Protein AF-A0A6P8HNQ6-F1 (afdb_monomer_lite)

Radius of gyration: 33.83 Å; chains: 1; bounding box: 98×70×69 Å

Foldseek 3Di:
DDDPPPDDPDPVVVVVVVVVVVVVPPDDPVVPDDDDDDDDDDDDPPPCPPPPPDPPVVVVVVVVVVVVVVVVVVVVVVVVLVVLQVPQDPVLLVDPPPDDDDPVRSVVSSVVVVVVVVVVVVVVVPDDPVPPDDDDDPPDDDDDDDDDD

Secondary structure (DSSP, 8-state):
----------THHHHHHHHHHTTTTSS-GGG------------------------HHHHHHHHHHHHHHHHHHHHHHHHHHHHHHHHS-HHHH-S-TT-PPPHHHHHHHHHHHHHHHHHHHHHHHHS-TT---S-S-------------

InterPro domains:
  IPR011598 Myc-type, basic helix-loop-helix (bHLH) domain [PF00010] (63-117)
  IPR011598 Myc-type, basic helix-loop-helix (bHLH) domain [PS50888] (61-117)
  IPR011598 Myc-type, basic helix-loop-helix (bHLH) domain [SM00353] (67-123)
  IPR036638 Helix-loop-helix DNA-binding domain superfamily [G3DSA:4.10.280.10] (56-129)
  IPR036638 Helix-loop-helix DNA-binding domain superfamily [SSF47459] (59-134)
  IPR050359 Basic helix-loop-helix transcription factors [PTHR19290] (35-127)

pLDDT: mean 70.68, std 22.39, range [36.12, 98.5]

Structure (mmCIF, N/CA/C/O backbone):
data_AF-A0A6P8HNQ6-F1
#
_entry.id   AF-A0A6P8HNQ6-F1
#
loop_
_atom_site.group_PDB
_atom_site.id
_atom_site.type_symbol
_atom_site.label_atom_id
_atom_site.label_alt_id
_atom_site.label_comp_id
_atom_site.label_asym_id
_atom_site.label_entity_id
_atom_site.label_seq_id
_atom_site.pdbx_PDB_ins_code
_atom_site.Cartn_x
_atom_site.Cartn_y
_atom_site.Cartn_z
_atom_site.occupancy
_atom_site.B_iso_or_equiv
_atom_site.auth_seq_id
_atom_site.auth_comp_id
_atom_site.auth_asym_id
_atom_site.auth_atom_id
_atom_site.pdbx_PDB_model_num
ATOM 1 N N . MET A 1 1 ? -17.276 -15.655 -36.052 1.00 43.22 1 MET A N 1
ATOM 2 C CA . MET A 1 1 ? -16.064 -14.822 -35.904 1.00 43.22 1 MET A CA 1
ATOM 3 C C . MET A 1 1 ? -15.406 -15.191 -34.585 1.00 43.22 1 MET A C 1
ATOM 5 O O . MET A 1 1 ? -15.870 -14.731 -33.559 1.00 43.22 1 MET A O 1
ATOM 9 N N . ASN A 1 2 ? -14.418 -16.087 -34.600 1.00 39.12 2 ASN A N 1
ATOM 10 C CA . ASN A 1 2 ? -13.612 -16.449 -33.428 1.00 39.12 2 ASN A CA 1
ATOM 11 C C . ASN A 1 2 ? -12.232 -16.880 -33.937 1.00 39.12 2 ASN A C 1
ATOM 13 O O . ASN A 1 2 ? -11.986 -18.057 -34.176 1.00 39.12 2 ASN A O 1
ATOM 17 N N . ASN A 1 3 ? -11.355 -15.902 -34.164 1.00 37.34 3 ASN A N 1
ATOM 18 C CA . ASN A 1 3 ? -9.956 -16.146 -34.503 1.00 37.34 3 ASN A CA 1
ATOM 19 C C . ASN A 1 3 ? -9.161 -16.297 -33.204 1.00 37.34 3 ASN A C 1
ATOM 21 O O . ASN A 1 3 ? -8.595 -15.333 -32.695 1.00 37.34 3 ASN A O 1
ATOM 25 N N . GLN A 1 4 ? -9.133 -17.514 -32.661 1.00 43.91 4 GLN A N 1
ATOM 26 C CA . GLN A 1 4 ? -8.089 -17.896 -31.717 1.00 43.91 4 GLN A CA 1
ATOM 27 C C . GLN A 1 4 ? -6.828 -18.198 -32.526 1.00 43.91 4 GLN A C 1
ATOM 29 O O . GLN A 1 4 ? -6.717 -19.235 -33.176 1.00 43.91 4 GLN A O 1
ATOM 34 N N . VAL A 1 5 ? -5.887 -17.257 -32.517 1.00 48.56 5 VAL A N 1
ATOM 35 C CA . VAL A 1 5 ? -4.528 -17.489 -33.003 1.00 48.56 5 VAL A CA 1
ATOM 36 C C . VAL A 1 5 ? -3.853 -18.416 -31.996 1.00 48.56 5 VAL A C 1
ATOM 38 O O . VAL A 1 5 ? -3.373 -17.985 -30.950 1.00 48.56 5 VAL A O 1
ATOM 41 N N . LEU A 1 6 ? -3.876 -19.713 -32.287 1.00 52.03 6 LEU A N 1
ATOM 42 C CA . LEU A 1 6 ? -3.100 -20.712 -31.569 1.00 52.03 6 LEU A CA 1
ATOM 43 C C . LEU A 1 6 ? -1.630 -20.518 -31.972 1.00 52.03 6 LEU A C 1
ATOM 45 O O . LEU A 1 6 ? -1.228 -20.906 -33.066 1.00 52.03 6 LEU A O 1
ATOM 49 N N . CYS A 1 7 ? -0.833 -19.862 -31.126 1.00 44.50 7 CYS A N 1
ATOM 50 C CA . CYS A 1 7 ? 0.614 -19.786 -31.325 1.00 44.50 7 CYS A CA 1
ATOM 51 C C . CYS A 1 7 ? 1.188 -21.219 -31.321 1.00 44.50 7 CYS A C 1
ATOM 53 O O . CYS A 1 7 ? 1.031 -21.910 -30.309 1.00 44.50 7 CYS A O 1
ATOM 55 N N . PRO A 1 8 ? 1.840 -21.696 -32.399 1.00 51.38 8 PRO A N 1
ATOM 56 C CA . PRO A 1 8 ? 2.429 -23.030 -32.409 1.00 51.38 8 PRO A CA 1
ATOM 57 C C . PRO A 1 8 ? 3.548 -23.105 -31.362 1.00 51.38 8 PRO A C 1
ATOM 59 O O . PRO A 1 8 ? 4.438 -22.254 -31.347 1.00 51.38 8 PRO A O 1
ATOM 62 N N . ARG A 1 9 ? 3.510 -24.117 -30.482 1.00 52.31 9 ARG A N 1
ATOM 63 C CA . ARG A 1 9 ? 4.627 -24.460 -29.587 1.00 52.31 9 ARG A CA 1
ATOM 64 C C . ARG A 1 9 ? 5.835 -24.838 -30.444 1.00 52.31 9 ARG A C 1
ATOM 66 O O . ARG A 1 9 ? 5.895 -25.939 -30.985 1.00 52.31 9 ARG A O 1
ATOM 73 N N . SER A 1 10 ? 6.776 -23.912 -30.593 1.00 47.94 10 SER A N 1
ATOM 74 C CA . SER A 1 10 ? 8.043 -24.175 -31.267 1.00 47.94 10 SER A CA 1
ATOM 75 C C . SER A 1 10 ? 8.882 -25.163 -30.457 1.00 47.94 10 SER A C 1
ATOM 77 O O . SER A 1 10 ? 9.038 -25.033 -29.245 1.00 47.94 10 SER A O 1
ATOM 79 N N . ILE A 1 11 ? 9.479 -26.098 -31.189 1.00 52.78 11 ILE A N 1
ATOM 80 C CA . ILE A 1 11 ? 10.368 -27.220 -30.832 1.00 52.78 11 ILE A CA 1
ATOM 81 C C . ILE A 1 11 ? 11.570 -26.834 -29.920 1.00 52.78 11 ILE A C 1
ATOM 83 O O . ILE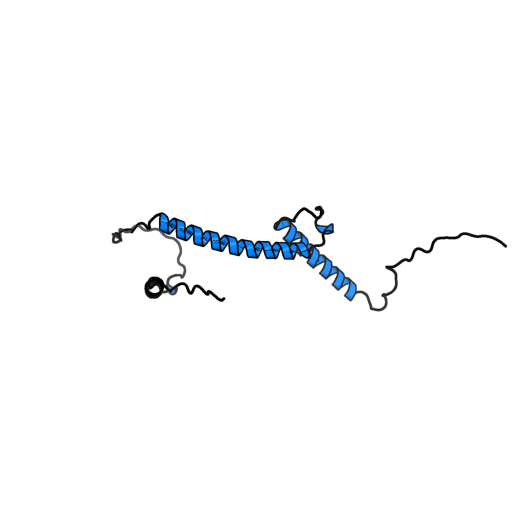 A 1 11 ? 12.357 -27.678 -29.494 1.00 52.78 11 ILE A O 1
ATOM 87 N N . GLU A 1 12 ? 11.716 -25.561 -29.553 1.00 53.72 12 GLU A N 1
ATOM 88 C CA . GLU A 1 12 ? 12.749 -25.056 -28.643 1.00 53.72 12 GLU A CA 1
ATOM 89 C C . GLU A 1 12 ? 12.403 -25.229 -27.151 1.00 53.72 12 GLU A C 1
ATOM 91 O O . GLU A 1 12 ? 13.319 -25.323 -26.331 1.00 53.72 12 GLU A O 1
ATOM 96 N N . GLU A 1 13 ? 11.120 -25.319 -26.773 1.00 53.19 13 GLU A N 1
ATOM 97 C CA . GLU A 1 13 ? 10.727 -25.447 -25.355 1.00 53.19 13 GLU A CA 1
ATOM 98 C C . GLU A 1 13 ? 11.037 -26.840 -24.772 1.00 53.19 13 GLU A C 1
ATOM 100 O O . GLU A 1 13 ? 11.539 -26.938 -23.647 1.00 53.19 13 GLU A O 1
ATOM 105 N N . ASP A 1 14 ? 10.852 -27.910 -25.552 1.00 52.62 14 ASP A N 1
ATOM 106 C CA . ASP A 1 14 ? 11.102 -29.292 -25.102 1.00 52.62 14 ASP A CA 1
ATOM 107 C C . ASP A 1 14 ? 12.597 -29.585 -24.906 1.00 52.62 14 ASP A C 1
ATOM 109 O O . ASP A 1 14 ? 12.996 -30.316 -23.993 1.00 52.62 14 ASP A O 1
ATOM 113 N N . ASN A 1 15 ? 13.444 -28.967 -25.730 1.00 53.22 15 ASN A N 1
ATOM 114 C CA . ASN A 1 15 ? 14.897 -29.074 -25.612 1.00 53.22 15 ASN A CA 1
ATOM 115 C C . ASN A 1 15 ? 15.421 -28.328 -24.375 1.00 53.22 15 ASN A C 1
ATOM 117 O O . ASN A 1 15 ? 16.358 -28.778 -23.713 1.00 53.22 15 ASN A O 1
ATOM 121 N N . PHE A 1 16 ? 14.785 -27.211 -24.015 1.00 51.22 16 PHE A N 1
ATOM 122 C CA . PHE A 1 16 ? 15.164 -26.419 -22.850 1.00 51.22 16 PHE A CA 1
ATOM 123 C C . PHE A 1 16 ? 14.769 -27.099 -21.531 1.00 51.22 16 PHE A C 1
ATOM 125 O O . PHE A 1 16 ? 15.560 -27.112 -20.588 1.00 51.22 16 PHE A O 1
ATOM 132 N N . ALA A 1 17 ? 13.583 -27.714 -21.470 1.00 58.22 17 ALA A N 1
ATOM 133 C CA . ALA A 1 17 ? 13.128 -28.451 -20.290 1.00 58.22 17 ALA A CA 1
ATOM 134 C C . ALA A 1 17 ? 14.011 -29.678 -19.991 1.00 58.22 17 ALA A C 1
ATOM 136 O O . ALA A 1 17 ? 14.390 -29.892 -18.838 1.00 58.22 17 ALA A O 1
ATOM 137 N N . LYS A 1 18 ? 14.417 -30.431 -21.024 1.00 54.56 18 LYS A N 1
ATOM 138 C CA . LYS A 1 18 ? 15.324 -31.585 -20.879 1.00 54.56 18 LYS A CA 1
ATOM 139 C C . LYS A 1 18 ? 16.714 -31.190 -20.370 1.00 54.56 18 LYS A C 1
ATOM 141 O O . LYS A 1 18 ? 17.216 -31.810 -19.438 1.00 54.56 18 LYS A O 1
ATOM 146 N N . MET A 1 19 ? 17.288 -30.100 -20.886 1.00 51.19 19 MET A N 1
ATOM 147 C CA . MET A 1 19 ? 18.608 -29.604 -20.463 1.00 51.19 19 MET A CA 1
ATOM 148 C C . MET A 1 19 ? 18.638 -29.128 -18.997 1.00 51.19 19 MET A C 1
ATOM 150 O O . MET A 1 19 ? 19.673 -29.220 -18.333 1.00 51.19 19 MET A O 1
ATOM 154 N N . TYR A 1 20 ? 17.524 -28.591 -18.488 1.00 55.25 20 TYR A N 1
ATOM 155 C CA . TYR A 1 20 ? 17.412 -28.156 -17.091 1.00 55.25 20 TYR A CA 1
ATOM 156 C C . TYR A 1 20 ? 17.088 -29.307 -16.131 1.00 55.25 20 TYR A C 1
ATOM 158 O O . TYR A 1 20 ? 17.571 -29.291 -14.999 1.00 55.25 20 TYR A O 1
ATOM 166 N N . ALA A 1 21 ? 16.329 -30.313 -16.573 1.00 57.78 21 ALA A N 1
ATOM 167 C CA . ALA A 1 21 ? 16.032 -31.498 -15.770 1.00 57.78 21 ALA A CA 1
ATOM 168 C C . ALA A 1 21 ? 17.289 -32.348 -15.498 1.00 57.78 21 ALA A C 1
ATOM 170 O O . ALA A 1 21 ? 17.491 -32.784 -14.368 1.00 57.78 21 ALA A O 1
ATOM 171 N N . GLU A 1 22 ? 18.184 -32.500 -16.481 1.00 54.03 22 GLU A N 1
ATOM 172 C CA . GLU A 1 22 ? 19.449 -33.243 -16.315 1.00 54.03 22 GLU A CA 1
ATOM 173 C C . GLU A 1 22 ? 20.470 -32.533 -15.404 1.00 54.03 22 GLU A C 1
ATOM 175 O O . GLU A 1 22 ? 21.338 -33.171 -14.808 1.00 54.03 22 GLU A O 1
ATOM 180 N N . GLN A 1 23 ? 20.370 -31.210 -15.237 1.00 53.31 23 GLN A N 1
ATOM 181 C CA . GLN A 1 23 ? 21.261 -30.457 -14.342 1.00 53.31 23 GLN A CA 1
ATOM 182 C C . GLN A 1 23 ? 20.817 -30.492 -12.874 1.00 53.31 23 GLN A C 1
ATOM 184 O O . GLN A 1 23 ? 21.644 -30.274 -11.988 1.00 53.31 23 GLN A O 1
ATOM 189 N N . ALA A 1 24 ? 19.544 -30.786 -12.596 1.00 55.53 24 ALA A N 1
ATOM 190 C CA . ALA A 1 24 ? 18.992 -30.766 -11.242 1.00 55.53 24 ALA A CA 1
ATOM 191 C C . ALA A 1 24 ? 19.380 -31.993 -10.394 1.00 55.53 24 ALA A C 1
ATOM 193 O O . ALA A 1 24 ? 19.277 -31.945 -9.172 1.00 55.53 24 ALA A O 1
ATOM 194 N N . THR A 1 25 ? 19.862 -33.077 -11.011 1.00 56.94 25 THR A N 1
ATOM 195 C CA . THR A 1 25 ? 20.232 -34.324 -10.313 1.00 56.94 25 THR A CA 1
ATOM 196 C C . THR A 1 25 ? 21.710 -34.406 -9.934 1.00 56.94 25 THR A C 1
ATOM 198 O O . THR A 1 25 ? 22.105 -35.315 -9.212 1.00 56.94 25 THR A O 1
ATOM 201 N N . THR A 1 26 ? 22.543 -33.472 -10.404 1.00 59.25 26 THR A N 1
ATOM 202 C CA . THR A 1 26 ? 24.005 -33.539 -10.211 1.00 59.25 26 THR A CA 1
ATOM 203 C C . THR A 1 26 ? 24.474 -32.862 -8.916 1.00 59.25 26 THR A C 1
ATOM 205 O O . THR A 1 26 ? 25.641 -32.970 -8.552 1.00 59.25 26 THR A O 1
ATOM 208 N N . PHE A 1 27 ? 23.591 -32.182 -8.180 1.00 51.97 27 PHE A N 1
ATOM 209 C CA . PHE A 1 27 ? 23.968 -31.513 -6.933 1.00 51.97 27 PHE A CA 1
ATOM 210 C C . PHE A 1 27 ? 23.004 -31.869 -5.797 1.00 51.97 27 PHE A C 1
ATOM 212 O O . PHE A 1 27 ? 21.876 -31.372 -5.779 1.00 51.97 27 PHE A O 1
ATOM 219 N N . PRO A 1 28 ? 23.410 -32.719 -4.836 1.00 62.19 28 PRO A N 1
ATOM 220 C CA . PRO A 1 28 ? 22.569 -33.019 -3.696 1.00 62.19 28 PRO A CA 1
ATOM 221 C C . PRO A 1 28 ? 22.567 -31.816 -2.749 1.00 62.19 28 PRO A C 1
ATOM 223 O O . PRO A 1 28 ? 23.611 -31.328 -2.312 1.00 62.19 28 PRO A O 1
ATOM 226 N N . TRP A 1 29 ? 21.367 -31.350 -2.398 1.00 51.66 29 TRP A N 1
ATOM 227 C CA . TRP A 1 29 ? 21.145 -30.259 -1.440 1.00 51.66 29 TRP A CA 1
ATOM 228 C C . TRP A 1 29 ? 21.747 -30.542 -0.043 1.00 51.66 29 TRP A C 1
ATOM 230 O O . TRP A 1 29 ? 21.847 -29.648 0.791 1.00 51.66 29 TRP A O 1
ATOM 240 N N . SER A 1 30 ? 22.208 -31.773 0.208 1.00 61.22 30 SER A N 1
ATOM 241 C CA . SER A 1 30 ? 22.863 -32.208 1.443 1.00 61.22 30 SER A CA 1
ATOM 242 C C . SER A 1 30 ? 24.292 -31.689 1.644 1.00 61.22 30 SER A C 1
ATOM 244 O O . SER A 1 30 ? 24.813 -31.838 2.744 1.00 61.22 30 SER A O 1
ATOM 246 N N . LEU A 1 31 ? 24.927 -31.059 0.645 1.00 56.03 31 LEU A N 1
ATOM 247 C CA . LEU A 1 31 ? 26.241 -30.415 0.826 1.00 56.03 31 LEU A CA 1
ATOM 248 C C . LEU A 1 31 ? 26.142 -28.995 1.423 1.00 56.03 31 LEU A C 1
ATOM 250 O O . LEU A 1 31 ? 27.152 -28.398 1.784 1.00 56.03 31 LEU A O 1
ATOM 254 N N . PHE A 1 32 ? 24.929 -28.441 1.540 1.00 55.03 32 PHE A N 1
ATOM 255 C CA . PHE A 1 32 ? 24.668 -27.139 2.161 1.00 55.03 32 PHE A CA 1
ATOM 256 C C . PHE A 1 32 ? 24.449 -27.294 3.674 1.00 55.03 32 PHE A C 1
ATOM 258 O O . PHE A 1 32 ? 23.409 -26.925 4.214 1.00 55.03 32 PHE A O 1
ATOM 265 N N . GLN A 1 33 ? 25.411 -27.892 4.376 1.00 45.09 33 GLN A N 1
ATOM 266 C CA . GLN A 1 33 ? 25.435 -27.869 5.838 1.00 45.09 33 GLN A CA 1
ATOM 267 C C . GLN A 1 33 ? 26.805 -27.391 6.328 1.00 45.09 33 GLN A C 1
ATOM 269 O O . GLN A 1 33 ? 27.794 -28.107 6.259 1.00 45.09 33 GLN A O 1
ATOM 274 N N . ASN A 1 34 ? 26.801 -26.130 6.773 1.00 53.44 34 ASN A N 1
ATOM 275 C CA . ASN A 1 34 ? 27.649 -25.482 7.779 1.00 53.44 34 ASN A CA 1
ATOM 276 C C . ASN A 1 34 ? 29.071 -26.026 8.009 1.00 53.44 34 ASN A C 1
ATOM 278 O O . ASN A 1 34 ? 29.227 -26.994 8.744 1.00 53.44 34 ASN A O 1
ATOM 282 N N . THR A 1 35 ? 30.098 -25.271 7.596 1.00 46.62 35 THR A N 1
ATOM 283 C CA . THR A 1 35 ? 31.381 -25.172 8.328 1.00 46.62 35 THR A CA 1
ATOM 284 C C . THR A 1 35 ? 32.042 -23.794 8.130 1.00 46.62 35 THR A C 1
ATOM 286 O O . THR A 1 35 ? 31.835 -23.149 7.098 1.00 46.62 35 THR A O 1
ATOM 289 N N . PRO A 1 36 ? 32.777 -23.285 9.141 1.00 44.25 36 PRO A N 1
ATOM 290 C CA . PRO A 1 36 ? 33.272 -21.914 9.185 1.00 44.25 36 PRO A CA 1
ATOM 291 C C . PRO A 1 36 ? 34.551 -21.708 8.360 1.00 44.25 36 PRO A C 1
ATOM 293 O O . PRO A 1 36 ? 35.341 -22.617 8.137 1.00 44.25 36 PRO A O 1
ATOM 296 N N . SER A 1 37 ? 34.743 -20.450 7.965 1.00 45.69 37 SER A N 1
ATOM 297 C CA . SER A 1 37 ? 35.935 -19.861 7.347 1.00 45.69 37 SER A CA 1
ATOM 298 C C . SER A 1 37 ? 37.265 -20.349 7.935 1.00 45.69 37 SER A C 1
ATOM 300 O O . SER A 1 37 ? 37.580 -19.947 9.052 1.00 45.69 37 SER A O 1
ATOM 302 N N . GLN A 1 38 ? 38.108 -21.006 7.127 1.00 42.91 38 GLN A N 1
ATOM 303 C CA . GLN A 1 38 ? 39.569 -20.830 7.147 1.00 42.91 38 GLN A CA 1
ATOM 304 C C . GLN A 1 38 ? 40.157 -20.960 5.731 1.00 42.91 38 GLN A C 1
ATOM 306 O O . GLN A 1 38 ? 39.688 -21.738 4.904 1.00 42.91 38 GLN A O 1
ATOM 311 N N . LYS A 1 39 ? 41.141 -20.096 5.467 1.00 45.84 39 LYS A N 1
ATOM 312 C CA . LYS A 1 39 ? 41.980 -20.026 4.266 1.00 45.84 39 LYS A CA 1
ATOM 313 C C . LYS A 1 39 ? 42.846 -21.280 4.187 1.00 45.84 39 LYS A C 1
ATOM 315 O O . LYS A 1 39 ? 43.323 -21.673 5.237 1.00 45.84 39 LYS A O 1
ATOM 320 N N . ASP A 1 40 ? 43.099 -21.785 2.981 1.00 41.25 40 ASP A N 1
ATOM 321 C CA . ASP A 1 40 ? 44.423 -22.250 2.556 1.00 41.25 40 ASP A CA 1
ATOM 322 C C . ASP A 1 40 ? 44.490 -22.368 1.024 1.00 41.25 40 ASP A C 1
ATOM 324 O O . ASP A 1 40 ? 43.528 -22.730 0.344 1.00 41.25 40 ASP A O 1
ATOM 328 N N . GLU A 1 41 ? 45.638 -21.945 0.504 1.00 54.75 41 GLU A N 1
ATOM 329 C CA . GLU A 1 41 ? 46.082 -22.016 -0.884 1.00 54.75 41 GLU A CA 1
ATOM 330 C C . GLU A 1 41 ? 46.258 -23.472 -1.327 1.00 54.75 41 GLU A C 1
ATOM 332 O O . GLU A 1 41 ? 47.096 -24.177 -0.772 1.00 54.75 41 GLU A O 1
ATOM 337 N N . GLU A 1 42 ? 45.585 -23.892 -2.403 1.00 40.81 42 GLU A N 1
ATOM 338 C CA . GLU A 1 42 ? 46.168 -24.919 -3.263 1.00 40.81 42 GLU A CA 1
ATOM 339 C C . GLU A 1 42 ? 45.717 -24.828 -4.728 1.00 40.81 42 GLU A C 1
ATOM 341 O O . GLU A 1 42 ? 44.556 -24.638 -5.095 1.00 40.81 42 GLU A O 1
ATOM 346 N N . ASN A 1 43 ? 46.727 -24.956 -5.576 1.00 48.31 43 ASN A N 1
ATOM 347 C CA . ASN A 1 43 ? 46.743 -24.882 -7.022 1.00 48.31 43 ASN A CA 1
ATOM 348 C C . ASN A 1 43 ? 45.880 -25.984 -7.663 1.00 48.31 43 ASN A C 1
ATOM 350 O O . ASN A 1 43 ? 46.325 -27.111 -7.885 1.00 48.31 43 ASN A O 1
ATOM 354 N N . HIS A 1 44 ? 44.647 -25.647 -8.038 1.00 51.06 44 HIS A N 1
ATOM 355 C CA . HIS A 1 44 ? 43.841 -26.464 -8.939 1.00 51.06 44 HIS A CA 1
ATOM 356 C C . HIS A 1 44 ? 43.703 -25.784 -10.297 1.00 51.06 44 HIS A C 1
ATOM 358 O O . HIS A 1 44 ? 42.977 -24.804 -10.476 1.00 51.06 44 HIS A O 1
ATOM 364 N N . LYS A 1 45 ? 44.395 -26.362 -11.286 1.00 51.06 45 LYS A N 1
ATOM 365 C CA . LYS A 1 45 ? 44.184 -26.131 -12.718 1.00 51.06 45 LYS A CA 1
ATOM 366 C C . LYS A 1 45 ? 42.751 -26.533 -13.073 1.00 51.06 45 LYS A C 1
ATOM 368 O O . LYS A 1 45 ? 42.494 -27.633 -13.556 1.00 51.06 45 LYS A O 1
ATOM 373 N N . THR A 1 46 ? 41.801 -25.641 -12.815 1.00 48.16 46 THR A N 1
ATOM 374 C CA . THR A 1 46 ? 40.423 -25.815 -13.256 1.00 48.16 46 THR A CA 1
ATOM 375 C C . THR A 1 46 ? 40.401 -25.700 -14.773 1.00 48.16 46 THR A C 1
ATOM 377 O O . THR A 1 46 ? 40.850 -24.717 -15.368 1.00 48.16 46 THR A O 1
ATOM 380 N N . SER A 1 47 ? 39.928 -26.772 -15.404 1.00 53.19 47 SER A N 1
ATOM 381 C CA . SER A 1 47 ? 39.586 -26.833 -16.817 1.00 53.19 47 SER A CA 1
ATOM 382 C C . SER A 1 47 ? 38.923 -25.522 -17.241 1.00 53.19 47 SER A C 1
ATOM 384 O O . SER A 1 47 ? 37.859 -25.157 -16.730 1.00 53.19 47 SER A O 1
ATOM 386 N N . LYS A 1 48 ? 39.575 -24.789 -18.153 1.00 54.44 48 LYS A N 1
ATOM 387 C CA . LYS A 1 48 ? 39.019 -23.600 -18.798 1.00 54.44 48 LYS A CA 1
ATOM 388 C C . LYS A 1 48 ? 37.831 -24.051 -19.650 1.00 54.44 48 LYS A C 1
ATOM 390 O O . LYS A 1 48 ? 37.955 -24.170 -20.865 1.00 54.44 48 LYS A O 1
ATOM 395 N N . ARG A 1 49 ? 36.668 -24.295 -19.032 1.00 59.28 49 ARG A N 1
ATOM 396 C CA . ARG A 1 49 ? 35.394 -24.253 -19.754 1.00 59.28 49 ARG A CA 1
ATOM 397 C C . ARG A 1 49 ? 35.364 -22.878 -20.401 1.00 59.28 49 ARG A C 1
ATOM 399 O O . ARG A 1 49 ? 35.353 -21.866 -19.697 1.00 59.28 49 ARG A O 1
ATOM 406 N N . SER A 1 50 ? 35.454 -22.849 -21.726 1.00 55.06 50 SER A N 1
ATOM 407 C CA . SER A 1 50 ? 35.269 -21.640 -22.510 1.00 55.06 50 SER A CA 1
ATOM 408 C C . SER A 1 50 ? 33.985 -20.991 -22.008 1.00 55.06 50 SER A C 1
ATOM 410 O O . SER A 1 50 ? 32.897 -21.558 -22.089 1.00 55.06 50 SER A O 1
ATOM 412 N N . ARG A 1 51 ? 34.114 -19.827 -21.366 1.00 63.72 51 ARG A N 1
ATOM 413 C CA . ARG A 1 51 ? 32.956 -19.022 -21.003 1.00 63.72 51 ARG A CA 1
ATOM 414 C C . ARG A 1 51 ? 32.349 -18.578 -22.327 1.00 63.72 51 ARG A C 1
ATOM 416 O O . ARG A 1 51 ? 32.767 -17.554 -22.859 1.00 63.72 51 ARG A O 1
ATOM 423 N N . THR A 1 52 ? 31.415 -19.350 -22.883 1.00 67.75 52 THR A N 1
ATOM 424 C CA . THR A 1 52 ? 30.582 -18.876 -23.987 1.00 67.75 52 THR A CA 1
ATOM 425 C C . THR A 1 52 ? 29.834 -17.673 -23.439 1.00 67.75 52 THR A C 1
ATOM 427 O O . THR A 1 52 ? 28.897 -17.798 -22.649 1.00 67.75 52 THR A O 1
ATOM 430 N N . SER A 1 53 ? 30.347 -16.489 -23.760 1.00 79.12 53 SER A N 1
ATOM 431 C CA . SER A 1 53 ? 29.773 -15.223 -23.339 1.00 79.12 53 SER A CA 1
ATOM 432 C C . SER A 1 53 ? 28.373 -15.151 -23.929 1.00 79.12 53 SER A C 1
ATOM 434 O O . SER A 1 53 ? 28.213 -15.090 -25.147 1.00 79.12 53 SER A O 1
ATOM 436 N N . VAL A 1 54 ? 27.349 -15.231 -23.074 1.00 81.88 54 VAL A N 1
ATOM 437 C CA . VAL A 1 54 ? 25.957 -15.097 -23.510 1.00 81.88 54 VAL A CA 1
ATOM 438 C C . VAL A 1 54 ? 25.834 -13.771 -24.267 1.00 81.88 54 VAL A C 1
ATOM 440 O O . VAL A 1 54 ? 26.176 -12.734 -23.680 1.00 81.88 54 VAL A O 1
ATOM 443 N N . PRO A 1 55 ? 25.332 -13.770 -25.518 1.00 90.12 55 PRO A N 1
ATOM 444 C CA . PRO A 1 55 ? 25.200 -12.552 -26.301 1.00 90.12 55 PRO A CA 1
ATOM 445 C C . PRO A 1 55 ? 24.466 -11.463 -25.515 1.00 90.12 55 PRO A C 1
ATOM 447 O O . PRO A 1 55 ? 23.477 -11.725 -24.820 1.00 90.12 55 PRO A O 1
ATOM 450 N N . GLN A 1 56 ? 24.943 -10.223 -25.619 1.00 90.12 56 GLN A N 1
ATOM 451 C CA . GLN A 1 56 ? 24.399 -9.090 -24.864 1.00 90.12 56 GLN A CA 1
ATOM 452 C C . GLN A 1 56 ? 22.891 -8.900 -25.103 1.00 90.12 56 GLN A C 1
ATOM 454 O O . GLN A 1 56 ? 22.155 -8.552 -24.178 1.00 90.12 56 GLN A O 1
ATOM 459 N N . THR A 1 57 ? 22.415 -9.207 -26.311 1.00 91.00 57 THR A N 1
ATOM 460 C CA . THR A 1 57 ? 20.997 -9.194 -26.698 1.00 91.00 57 THR A CA 1
ATOM 461 C C . THR A 1 57 ? 20.155 -10.161 -25.862 1.00 91.00 57 THR A C 1
ATOM 463 O O . THR A 1 57 ? 19.118 -9.772 -25.324 1.00 91.00 57 THR A O 1
ATOM 466 N N . VAL A 1 58 ? 20.634 -11.392 -25.658 1.00 91.06 58 VAL A N 1
ATOM 467 C CA . VAL A 1 58 ? 19.967 -12.415 -24.837 1.00 91.06 58 VAL A CA 1
ATOM 468 C C . VAL A 1 58 ? 19.948 -11.998 -23.365 1.00 91.06 58 VAL A C 1
ATOM 470 O O . VAL A 1 58 ? 18.921 -12.134 -22.696 1.00 91.06 58 VAL A O 1
ATOM 473 N N . ARG A 1 59 ? 21.049 -11.430 -22.850 1.00 91.88 59 ARG A N 1
ATOM 474 C CA . ARG A 1 59 ? 21.107 -10.897 -21.474 1.00 91.88 59 ARG A CA 1
ATOM 475 C C . ARG A 1 59 ? 20.094 -9.767 -21.273 1.00 91.88 59 ARG A C 1
ATOM 477 O O . ARG A 1 59 ? 19.339 -9.798 -20.300 1.00 91.88 59 ARG A O 1
ATOM 484 N N . ARG A 1 60 ? 20.022 -8.823 -22.219 1.00 93.75 60 ARG A N 1
ATOM 485 C CA . ARG A 1 60 ? 19.055 -7.715 -22.206 1.00 93.75 60 ARG A CA 1
ATOM 486 C C . ARG A 1 60 ? 17.618 -8.226 -22.244 1.00 93.75 60 ARG A C 1
ATOM 488 O O . ARG A 1 60 ? 16.803 -7.798 -21.434 1.00 93.75 60 ARG A O 1
ATOM 495 N N . HIS A 1 61 ? 17.310 -9.181 -23.119 1.00 94.88 61 HIS A N 1
ATOM 496 C CA . HIS A 1 61 ? 15.970 -9.762 -23.210 1.00 94.88 61 HIS A CA 1
ATOM 497 C C . HIS A 1 61 ? 15.547 -10.448 -21.899 1.00 94.88 61 HIS A C 1
ATOM 499 O O . HIS A 1 61 ? 14.437 -10.237 -21.408 1.00 94.88 61 HIS A O 1
ATOM 505 N N . ARG A 1 62 ? 16.456 -11.204 -21.265 1.00 95.56 62 ARG A N 1
ATOM 506 C CA . ARG A 1 62 ? 16.209 -11.803 -19.942 1.00 95.56 62 ARG A CA 1
ATOM 507 C C . ARG A 1 62 ? 15.941 -10.739 -18.877 1.00 95.56 62 ARG A C 1
ATOM 509 O O . ARG A 1 62 ? 15.011 -10.903 -18.091 1.00 95.56 62 ARG A O 1
ATOM 516 N N . GLN A 1 63 ? 16.713 -9.654 -18.858 1.00 96.38 63 GLN A N 1
ATOM 517 C CA . GLN A 1 63 ? 16.506 -8.548 -17.921 1.00 96.38 63 GLN A CA 1
ATOM 518 C C . GLN A 1 63 ? 15.149 -7.868 -18.135 1.00 96.38 63 GLN A C 1
ATOM 520 O O . GLN A 1 63 ? 14.426 -7.655 -17.168 1.00 96.38 63 GLN A O 1
ATOM 525 N N . LEU A 1 64 ? 14.756 -7.608 -19.386 1.00 97.38 64 LEU A N 1
ATOM 526 C CA . LEU A 1 64 ? 13.448 -7.030 -19.711 1.00 97.38 64 LEU A CA 1
ATOM 527 C C . LEU A 1 64 ? 12.296 -7.914 -19.223 1.00 97.38 64 LEU A C 1
ATOM 529 O O . LEU A 1 64 ? 11.384 -7.413 -18.571 1.00 97.38 64 LEU A O 1
ATOM 533 N N . ARG A 1 65 ? 12.367 -9.234 -19.450 1.00 96.44 65 ARG A N 1
ATOM 534 C CA . ARG A 1 65 ? 11.367 -10.183 -18.927 1.00 96.44 65 ARG A CA 1
ATOM 535 C C . ARG A 1 65 ? 11.319 -10.194 -17.396 1.00 96.44 65 ARG A C 1
ATOM 537 O O . ARG A 1 65 ? 10.235 -10.282 -16.828 1.00 96.44 65 ARG A O 1
ATOM 544 N N . ARG A 1 66 ? 12.470 -10.098 -16.715 1.00 96.94 66 ARG A N 1
ATOM 545 C CA . ARG A 1 66 ? 12.523 -9.996 -15.243 1.00 96.94 66 ARG A CA 1
ATOM 546 C C . ARG A 1 66 ? 11.889 -8.692 -14.748 1.00 96.94 66 ARG A C 1
ATOM 548 O O . ARG A 1 66 ? 11.056 -8.746 -13.852 1.00 96.94 66 ARG A O 1
ATOM 555 N N . ASN A 1 67 ? 12.219 -7.559 -15.364 1.00 98.31 67 ASN A N 1
ATOM 556 C CA . ASN A 1 67 ? 11.673 -6.250 -14.999 1.00 98.31 67 ASN A CA 1
ATOM 557 C C . ASN A 1 67 ? 10.162 -6.159 -15.252 1.00 98.31 67 ASN A C 1
ATOM 559 O O . ASN A 1 67 ? 9.448 -5.553 -14.460 1.00 98.31 67 ASN A O 1
ATOM 563 N N . ALA A 1 68 ? 9.668 -6.771 -16.332 1.00 98.19 68 ALA A N 1
ATOM 564 C CA . ALA A 1 68 ? 8.237 -6.834 -16.617 1.00 98.19 68 ALA A CA 1
ATOM 565 C C . ALA A 1 68 ? 7.474 -7.565 -15.502 1.00 98.19 68 ALA A C 1
ATOM 567 O O . ALA A 1 68 ? 6.488 -7.039 -14.994 1.00 98.19 68 ALA A O 1
ATOM 568 N N . ARG A 1 69 ? 7.987 -8.720 -15.056 1.00 98.31 69 ARG A N 1
ATOM 569 C CA . ARG A 1 69 ? 7.399 -9.472 -13.937 1.00 98.31 69 ARG A CA 1
ATOM 570 C C . ARG A 1 69 ? 7.439 -8.702 -12.622 1.00 98.31 69 ARG A C 1
ATOM 572 O O . ARG A 1 69 ? 6.463 -8.712 -11.882 1.00 98.31 69 ARG A O 1
ATOM 579 N N . GLU A 1 70 ? 8.542 -8.017 -12.326 1.00 98.06 70 GLU A N 1
ATOM 580 C CA . GLU A 1 70 ? 8.619 -7.212 -11.103 1.00 98.06 70 GLU A CA 1
ATOM 581 C C . GLU A 1 70 ? 7.637 -6.038 -11.141 1.00 98.06 70 GLU A C 1
ATOM 583 O O . GLU A 1 70 ? 6.987 -5.757 -10.140 1.00 98.06 70 GLU A O 1
ATOM 588 N N . ARG A 1 71 ? 7.451 -5.398 -12.303 1.00 98.50 71 ARG A N 1
ATOM 589 C CA . ARG A 1 71 ? 6.435 -4.351 -12.464 1.00 98.50 71 ARG A CA 1
ATOM 590 C C . ARG A 1 71 ? 5.028 -4.886 -12.202 1.00 98.50 71 ARG A C 1
ATOM 592 O O . ARG A 1 71 ? 4.258 -4.215 -11.527 1.00 98.50 71 ARG A O 1
ATOM 599 N N . GLU A 1 72 ? 4.699 -6.076 -12.695 1.00 98.31 72 GLU A N 1
ATOM 600 C CA . GLU A 1 72 ? 3.411 -6.724 -12.421 1.00 98.31 72 GLU A CA 1
ATOM 601 C C . GLU A 1 72 ? 3.239 -7.033 -10.926 1.00 98.31 72 GLU A C 1
ATOM 603 O O . GLU A 1 72 ? 2.208 -6.715 -10.331 1.00 98.31 72 GLU A O 1
ATOM 608 N N . ARG A 1 73 ? 4.279 -7.582 -10.286 1.00 98.44 73 ARG A N 1
ATOM 609 C CA . ARG A 1 73 ? 4.282 -7.859 -8.845 1.00 98.44 73 ARG A CA 1
ATOM 610 C C . ARG A 1 73 ? 4.049 -6.586 -8.026 1.00 98.44 73 ARG A C 1
ATOM 612 O O . ARG A 1 73 ? 3.224 -6.588 -7.115 1.00 98.44 73 ARG A O 1
ATOM 619 N N . GLN A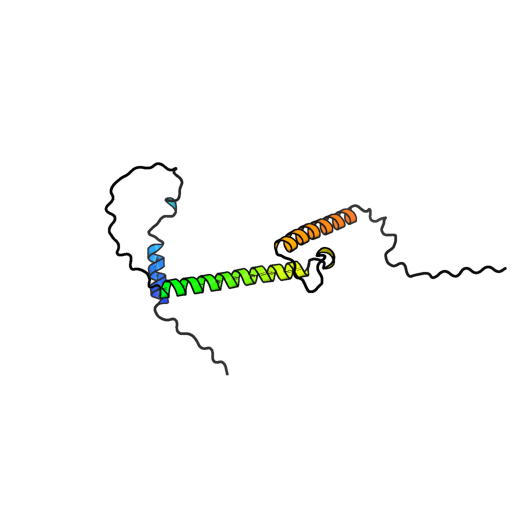 1 74 ? 4.746 -5.505 -8.371 1.00 98.19 74 GLN A N 1
ATOM 620 C CA . GLN A 1 74 ? 4.587 -4.196 -7.734 1.00 98.19 74 GLN A CA 1
ATOM 621 C C . GLN A 1 74 ? 3.222 -3.574 -8.035 1.00 98.19 74 GLN A C 1
ATOM 623 O O . GLN A 1 74 ? 2.637 -2.950 -7.158 1.00 98.19 74 GLN A O 1
ATOM 628 N N . GLY A 1 75 ? 2.676 -3.783 -9.236 1.00 98.31 75 GLY A N 1
ATOM 629 C CA . GLY A 1 75 ? 1.318 -3.372 -9.591 1.00 98.31 75 GLY A CA 1
ATOM 630 C C . GLY A 1 75 ? 0.287 -3.977 -8.642 1.00 98.31 75 GLY A C 1
ATOM 631 O O . GLY A 1 75 ? -0.480 -3.242 -8.030 1.00 98.31 75 GLY A O 1
ATOM 632 N N . ARG A 1 76 ? 0.350 -5.297 -8.422 1.00 98.06 76 ARG A N 1
ATOM 633 C CA . ARG A 1 76 ? -0.523 -6.001 -7.466 1.00 98.06 76 ARG A CA 1
ATOM 634 C C . ARG A 1 76 ? -0.383 -5.464 -6.039 1.00 98.06 76 ARG A C 1
ATOM 636 O O . ARG A 1 76 ? -1.390 -5.275 -5.362 1.00 98.06 76 ARG A O 1
ATOM 643 N N . LEU A 1 77 ? 0.847 -5.198 -5.592 1.00 98.00 77 LEU A N 1
ATOM 644 C CA . LEU A 1 77 ? 1.105 -4.609 -4.274 1.00 98.00 77 LEU A CA 1
ATOM 645 C C . LEU A 1 77 ? 0.480 -3.213 -4.152 1.00 98.00 77 LEU A C 1
ATOM 647 O O . LEU A 1 77 ? -0.186 -2.912 -3.166 1.00 98.00 77 LEU A O 1
ATOM 651 N N . ASN A 1 78 ? 0.671 -2.368 -5.162 1.00 97.25 78 ASN A N 1
ATOM 652 C CA . ASN A 1 78 ? 0.151 -1.006 -5.167 1.00 97.25 78 ASN A CA 1
ATOM 653 C C . ASN A 1 78 ? -1.381 -0.979 -5.196 1.00 97.25 78 ASN A C 1
ATOM 655 O O . ASN A 1 78 ? -1.970 -0.172 -4.481 1.00 97.25 78 ASN A O 1
ATOM 659 N N . SER A 1 79 ? -2.020 -1.892 -5.933 1.00 97.81 79 SER A N 1
ATOM 660 C CA . SER A 1 79 ? -3.477 -2.057 -5.901 1.00 97.81 79 SER A CA 1
ATOM 661 C C . SER A 1 79 ? -3.982 -2.441 -4.508 1.00 97.81 79 SER A C 1
ATOM 663 O O . SER A 1 79 ? -4.977 -1.888 -4.054 1.00 97.81 79 SER A O 1
ATOM 665 N N . ALA A 1 80 ? -3.283 -3.326 -3.791 1.00 98.12 80 ALA A N 1
ATOM 666 C CA . ALA A 1 80 ? -3.641 -3.661 -2.411 1.00 98.12 80 ALA A CA 1
ATOM 667 C C . ALA A 1 80 ? -3.504 -2.453 -1.464 1.00 98.12 80 ALA A C 1
ATOM 669 O O . ALA A 1 80 ? -4.355 -2.243 -0.604 1.00 98.12 80 ALA A O 1
ATOM 670 N N . PHE A 1 81 ? -2.477 -1.617 -1.655 1.00 97.75 81 PHE A N 1
ATOM 671 C CA . PHE A 1 81 ? -2.348 -0.358 -0.918 1.00 97.75 81 PHE A CA 1
ATOM 672 C C . PHE A 1 81 ? -3.485 0.623 -1.220 1.00 97.75 81 PHE A C 1
ATOM 674 O O . PHE A 1 81 ? -3.926 1.313 -0.310 1.00 97.75 81 PHE A O 1
ATOM 681 N N . ASP A 1 82 ? -3.961 0.707 -2.464 1.00 95.69 82 ASP A N 1
ATOM 682 C CA . ASP A 1 82 ? 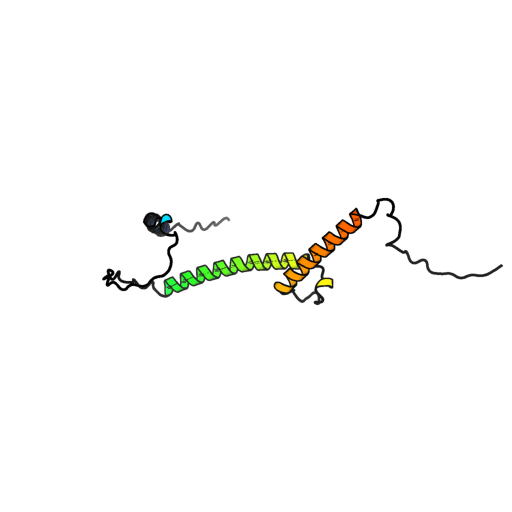-5.105 1.561 -2.806 1.00 95.69 82 ASP A CA 1
ATOM 683 C C . ASP A 1 82 ? -6.399 1.079 -2.130 1.00 95.69 82 ASP A C 1
ATOM 685 O O . ASP A 1 82 ? -7.143 1.902 -1.604 1.00 95.69 82 ASP A O 1
ATOM 689 N N . VAL A 1 83 ? -6.624 -0.238 -2.048 1.00 97.00 83 VAL A N 1
ATOM 690 C CA . VAL A 1 83 ? -7.742 -0.807 -1.271 1.00 97.00 83 VAL A CA 1
ATOM 691 C C . VAL A 1 83 ? -7.613 -0.455 0.211 1.00 97.00 83 VAL A C 1
ATOM 693 O O . VAL A 1 83 ? -8.580 -0.005 0.818 1.00 97.00 83 VAL A O 1
ATOM 696 N N . LEU A 1 84 ? -6.414 -0.600 0.785 1.00 97.31 84 LEU A N 1
ATOM 697 C CA . LEU A 1 84 ? -6.171 -0.247 2.184 1.00 97.31 84 LEU A CA 1
ATOM 698 C C . LEU A 1 84 ? -6.405 1.247 2.451 1.00 97.31 84 LEU A C 1
ATOM 700 O O . LEU A 1 84 ? -6.971 1.602 3.476 1.00 97.31 84 LEU A O 1
ATOM 704 N N . ARG A 1 85 ? -6.015 2.132 1.527 1.00 95.88 85 ARG A N 1
ATOM 705 C CA . ARG A 1 85 ? -6.312 3.570 1.636 1.00 95.88 85 ARG A CA 1
ATOM 706 C C . ARG A 1 85 ? -7.812 3.843 1.639 1.00 95.88 85 ARG A C 1
ATOM 708 O O . ARG A 1 85 ? -8.241 4.704 2.387 1.00 95.88 85 ARG A O 1
ATOM 715 N N . GLY A 1 86 ? -8.586 3.106 0.842 1.00 93.56 86 GLY A N 1
ATOM 716 C CA . GLY A 1 86 ? -10.035 3.286 0.746 1.00 93.56 86 GLY A CA 1
ATOM 717 C C . GLY A 1 86 ? -10.813 2.928 2.016 1.00 93.56 86 GLY A C 1
ATOM 718 O O . GLY A 1 86 ? -11.940 3.382 2.167 1.00 93.56 86 GLY A O 1
ATOM 719 N N . VAL A 1 87 ? -10.232 2.137 2.925 1.00 95.25 87 VAL A N 1
ATOM 720 C CA . VAL A 1 87 ? -10.855 1.805 4.221 1.00 95.25 87 VAL A CA 1
ATOM 721 C C . VAL A 1 87 ? -10.358 2.680 5.372 1.00 95.25 87 VAL A C 1
ATOM 723 O O . VAL A 1 87 ? -10.897 2.588 6.471 1.00 95.25 87 VAL A O 1
ATOM 726 N N . ILE A 1 88 ? -9.332 3.509 5.153 1.00 94.31 88 ILE A N 1
ATOM 727 C CA . ILE A 1 88 ? -8.849 4.459 6.158 1.00 94.31 88 ILE A CA 1
ATOM 728 C C . ILE A 1 88 ? -9.722 5.715 6.071 1.00 94.31 88 ILE A C 1
ATOM 730 O O . ILE A 1 88 ? -9.777 6.325 5.006 1.00 94.31 88 ILE A O 1
ATOM 734 N N . PRO A 1 89 ? -10.368 6.145 7.168 1.00 91.44 89 PRO A N 1
ATOM 735 C CA . PRO A 1 89 ? -11.178 7.356 7.158 1.00 91.44 89 PRO A CA 1
ATOM 736 C C . PRO A 1 89 ? -10.393 8.611 6.742 1.00 91.44 89 PRO A C 1
ATOM 738 O O . PRO A 1 89 ? -9.333 8.907 7.298 1.00 91.44 89 PRO A O 1
ATOM 741 N N . ASP A 1 90 ? -10.950 9.396 5.815 1.00 86.62 90 ASP A N 1
ATOM 742 C CA . ASP A 1 90 ? -10.281 10.567 5.221 1.00 86.62 90 ASP A CA 1
ATOM 743 C C . ASP A 1 90 ? -9.851 11.616 6.261 1.00 86.62 90 ASP A C 1
ATOM 745 O O . ASP A 1 90 ? -8.784 12.226 6.142 1.00 86.62 90 ASP A O 1
ATOM 749 N N . TYR A 1 91 ? -10.633 11.789 7.334 1.00 84.62 91 TYR A N 1
ATOM 750 C CA . TYR A 1 91 ? -10.315 12.733 8.409 1.00 84.62 91 TYR A CA 1
ATOM 751 C C . TYR A 1 91 ? -9.052 12.345 9.196 1.00 84.62 91 TYR A C 1
ATOM 753 O O . TYR A 1 91 ? -8.373 13.227 9.719 1.00 84.62 91 TYR A O 1
ATOM 761 N N . LEU A 1 92 ? -8.691 11.054 9.246 1.00 82.75 92 LEU A N 1
ATOM 762 C CA . LEU A 1 92 ? -7.458 10.590 9.896 1.00 82.75 92 LEU A CA 1
ATOM 763 C C . LEU A 1 92 ? -6.216 10.911 9.063 1.00 82.75 92 LEU A C 1
ATOM 765 O O . LEU A 1 92 ? -5.119 11.039 9.604 1.00 82.75 92 LEU A O 1
ATOM 769 N N . SER A 1 93 ? -6.368 11.044 7.743 1.00 82.19 93 SER A N 1
ATOM 770 C CA . SER A 1 93 ? -5.241 11.335 6.866 1.00 82.19 93 SER A CA 1
ATOM 771 C C . SER A 1 93 ? -4.731 12.767 7.027 1.00 82.19 93 SER A C 1
ATOM 773 O O . SER A 1 93 ? 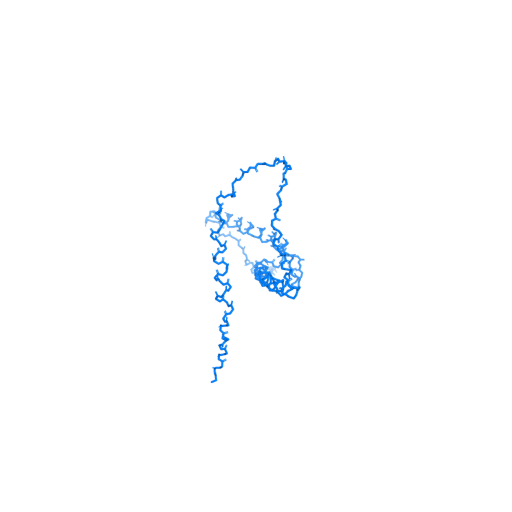-3.567 13.015 6.708 1.00 82.19 93 SER A O 1
ATOM 775 N N . GLY A 1 94 ? -5.588 13.723 7.405 1.00 80.75 94 GLY A N 1
ATOM 776 C CA . GLY A 1 94 ? -5.257 15.156 7.403 1.00 80.75 94 GLY A CA 1
ATOM 777 C C . GLY A 1 94 ? -4.839 15.704 6.027 1.00 80.75 94 GLY A C 1
ATOM 778 O O . GLY A 1 94 ? -4.326 16.818 5.927 1.00 80.75 94 GLY A O 1
ATOM 779 N N . LYS A 1 95 ? -5.023 14.921 4.955 1.00 77.19 95 LYS A N 1
ATOM 780 C CA . LYS A 1 95 ? -4.737 15.295 3.569 1.00 77.19 95 LYS A CA 1
ATOM 781 C C . LYS A 1 95 ? -6.063 15.550 2.867 1.00 77.19 95 LYS A C 1
ATOM 783 O O . LYS A 1 95 ? -7.050 14.884 3.147 1.00 77.19 95 LYS A O 1
ATOM 788 N N . GLY A 1 96 ? -6.085 16.526 1.962 1.00 74.69 96 GLY A N 1
ATOM 789 C CA . GLY A 1 96 ? -7.264 16.758 1.127 1.00 74.69 96 GLY A CA 1
ATOM 790 C C . GLY A 1 96 ? -7.611 15.524 0.276 1.00 74.69 96 GLY A C 1
ATOM 791 O O . GLY A 1 96 ? -6.715 14.722 -0.002 1.00 74.69 96 GLY A O 1
ATOM 792 N N . PRO A 1 97 ? -8.864 15.408 -0.198 1.00 70.50 97 PRO A N 1
ATOM 793 C CA . PRO A 1 97 ? -9.397 14.212 -0.873 1.00 70.50 97 PRO A CA 1
ATOM 794 C C . PRO A 1 97 ? -8.615 13.795 -2.133 1.00 70.50 97 PRO A C 1
ATOM 796 O O . PRO A 1 97 ? -8.622 12.640 -2.539 1.00 70.50 97 PRO A O 1
ATOM 799 N N . GLU A 1 98 ? -7.883 14.729 -2.737 1.00 76.75 98 GLU A N 1
ATOM 800 C CA . GLU A 1 98 ? -7.066 14.520 -3.939 1.00 76.75 98 GLU A CA 1
ATOM 801 C C . GLU A 1 98 ? -5.680 13.900 -3.652 1.00 76.75 98 GLU A C 1
ATOM 803 O O . GLU A 1 98 ? -4.975 13.464 -4.566 1.00 76.75 98 GLU A O 1
ATOM 808 N N . ARG A 1 99 ? -5.219 13.885 -2.392 1.00 85.00 99 ARG A N 1
ATOM 809 C CA . ARG A 1 99 ? -3.837 13.510 -2.050 1.00 85.00 99 ARG A CA 1
ATOM 810 C C . ARG A 1 99 ? -3.760 12.126 -1.418 1.00 85.00 99 ARG A C 1
ATOM 812 O O . ARG A 1 99 ? -4.070 11.942 -0.248 1.00 85.00 99 ARG A O 1
ATOM 819 N N . LYS A 1 100 ? -3.205 11.170 -2.169 1.00 87.94 100 LYS A N 1
ATOM 820 C CA . LYS A 1 100 ? -2.954 9.807 -1.681 1.00 87.94 100 LYS A CA 1
ATOM 821 C C . LYS A 1 100 ? -1.928 9.773 -0.540 1.00 87.94 100 LYS A C 1
ATOM 823 O O . LYS A 1 100 ? -0.883 10.426 -0.589 1.00 87.94 100 LYS A O 1
ATOM 828 N N . LEU A 1 101 ? -2.194 8.924 0.449 1.00 92.44 101 LEU A N 1
ATOM 829 C CA . LEU A 1 101 ? -1.257 8.571 1.514 1.00 92.44 101 LEU A CA 1
ATOM 830 C C . LEU A 1 101 ? -0.027 7.824 0.971 1.00 92.44 101 LEU A C 1
ATOM 832 O O . LEU A 1 101 ? -0.135 6.936 0.115 1.00 92.44 101 LEU A O 1
ATOM 836 N N . THR A 1 102 ? 1.154 8.121 1.514 1.00 95.56 102 THR A N 1
ATOM 837 C CA . THR A 1 102 ? 2.364 7.319 1.269 1.00 95.56 102 THR A CA 1
ATOM 838 C C . THR A 1 102 ? 2.214 5.926 1.888 1.00 95.56 102 THR A C 1
ATOM 840 O O . THR A 1 102 ? 1.360 5.707 2.749 1.00 95.56 102 THR A O 1
ATOM 843 N N . GLN A 1 103 ? 3.035 4.958 1.465 1.00 96.06 103 GLN A N 1
ATOM 844 C CA . GLN A 1 103 ? 2.969 3.587 1.992 1.00 96.06 103 GLN A CA 1
ATOM 845 C C . GLN A 1 103 ? 3.151 3.545 3.519 1.00 96.06 103 GLN A C 1
ATOM 847 O O . GLN A 1 103 ? 2.371 2.894 4.203 1.00 96.06 103 GLN A O 1
ATOM 852 N N . ILE A 1 104 ? 4.123 4.288 4.060 1.00 97.06 104 ILE A N 1
ATOM 853 C CA . ILE A 1 104 ? 4.395 4.323 5.506 1.00 97.06 104 ILE A CA 1
ATOM 854 C C . ILE A 1 104 ? 3.222 4.936 6.273 1.00 97.06 104 ILE A C 1
ATOM 856 O O . ILE A 1 104 ? 2.806 4.382 7.286 1.00 97.06 104 ILE A O 1
ATOM 860 N N . GLU A 1 105 ? 2.673 6.056 5.799 1.00 95.31 105 GLU A N 1
ATOM 861 C CA . GLU A 1 105 ? 1.518 6.681 6.455 1.00 95.31 105 GLU A CA 1
ATOM 862 C C . GLU A 1 105 ? 0.295 5.764 6.413 1.00 95.31 105 GLU A C 1
ATOM 864 O O . GLU A 1 105 ? -0.376 5.614 7.426 1.00 95.31 105 GLU A O 1
ATOM 869 N N . THR A 1 106 ? 0.049 5.102 5.275 1.00 97.12 106 THR A N 1
ATOM 870 C CA . THR A 1 106 ? -1.060 4.146 5.119 1.00 97.12 106 THR A CA 1
ATOM 871 C C . THR A 1 106 ? -0.957 3.032 6.162 1.00 97.12 106 THR A C 1
ATOM 873 O O . THR A 1 106 ? -1.937 2.735 6.834 1.00 97.12 106 THR A O 1
ATOM 876 N N . LEU A 1 107 ? 0.234 2.450 6.348 1.00 98.25 107 LEU A N 1
ATOM 877 C CA . LEU A 1 107 ? 0.440 1.392 7.341 1.00 98.25 107 LEU A CA 1
ATOM 878 C C . LEU A 1 107 ? 0.250 1.900 8.775 1.00 98.25 107 LEU A C 1
ATOM 880 O O . LEU A 1 107 ? -0.406 1.236 9.567 1.00 98.25 107 LEU A O 1
ATOM 884 N N . ARG A 1 108 ? 0.785 3.082 9.105 1.00 96.62 108 ARG A N 1
ATOM 885 C CA . ARG A 1 108 ? 0.634 3.677 10.444 1.00 96.62 108 ARG A CA 1
ATOM 886 C C . ARG A 1 108 ? -0.830 3.954 10.780 1.00 96.62 108 ARG A C 1
ATOM 888 O O . ARG A 1 108 ? -1.292 3.568 11.848 1.00 96.62 108 ARG A O 1
ATOM 895 N N . LEU A 1 109 ? -1.552 4.591 9.859 1.00 96.38 109 LEU A N 1
ATOM 896 C CA . LEU A 1 109 ? -2.964 4.917 10.043 1.00 96.38 109 LEU A CA 1
ATOM 897 C C . LEU A 1 109 ? -3.832 3.661 10.115 1.00 96.38 109 LEU A C 1
ATOM 899 O O . LEU A 1 109 ? -4.709 3.601 10.968 1.00 96.38 109 LEU A O 1
ATOM 903 N N . ALA A 1 110 ? -3.561 2.644 9.292 1.00 97.81 110 ALA A N 1
ATOM 904 C CA . ALA A 1 110 ? -4.273 1.370 9.363 1.00 97.81 110 ALA A CA 1
ATOM 905 C C . ALA A 1 110 ? -4.111 0.697 10.734 1.00 97.81 110 ALA A C 1
ATOM 907 O O . ALA A 1 110 ? -5.102 0.272 11.320 1.00 97.81 110 ALA A O 1
ATOM 908 N N . THR A 1 111 ? -2.888 0.644 11.275 1.00 97.56 111 THR A N 1
ATOM 909 C CA . THR A 1 111 ? -2.644 0.082 12.612 1.00 97.56 111 THR A CA 1
ATOM 910 C C . THR A 1 111 ? -3.405 0.849 13.688 1.00 97.56 111 THR A C 1
ATOM 912 O O . THR A 1 111 ? -4.109 0.233 14.482 1.00 97.56 111 THR A O 1
ATOM 915 N N . HIS A 1 112 ? -3.311 2.183 13.697 1.00 96.06 112 HIS A N 1
ATOM 916 C CA . HIS A 1 112 ? -4.039 3.003 14.669 1.00 96.06 112 HIS A CA 1
ATOM 917 C C . HIS A 1 112 ? -5.554 2.826 14.549 1.00 96.06 112 HIS A C 1
ATOM 919 O O . HIS A 1 112 ? -6.243 2.774 15.560 1.00 96.06 112 HIS A O 1
ATOM 925 N N . TYR A 1 113 ? -6.073 2.707 13.325 1.00 96.94 113 TYR A N 1
ATOM 926 C CA . TYR A 1 113 ? -7.501 2.537 13.101 1.00 96.94 113 TYR A CA 1
ATOM 927 C C . TYR A 1 113 ? -8.009 1.186 13.611 1.00 96.94 113 TYR A C 1
ATOM 929 O O . TYR A 1 113 ? -9.028 1.144 14.292 1.00 96.94 113 TYR A O 1
ATOM 937 N N . ILE A 1 114 ? -7.270 0.100 13.359 1.00 96.94 114 ILE A N 1
ATOM 938 C CA . ILE A 1 114 ? -7.590 -1.219 13.923 1.00 96.94 114 ILE A CA 1
ATOM 939 C C . ILE A 1 114 ? -7.595 -1.155 15.454 1.00 96.94 114 ILE A C 1
ATOM 941 O O . ILE A 1 114 ? -8.539 -1.638 16.066 1.00 96.94 114 ILE A O 1
ATOM 945 N N . MET A 1 115 ? -6.579 -0.539 16.069 1.00 96.50 115 MET A N 1
ATOM 946 C CA . MET A 1 115 ? -6.503 -0.409 17.530 1.00 96.50 115 MET A CA 1
ATOM 947 C C . MET A 1 115 ? -7.692 0.368 18.105 1.00 96.50 115 MET A C 1
ATOM 949 O O . MET A 1 115 ? -8.346 -0.130 19.012 1.00 96.50 115 MET A O 1
ATOM 953 N N . ALA A 1 116 ? -8.019 1.529 17.531 1.00 94.81 116 ALA A N 1
ATOM 954 C CA . ALA A 1 116 ? -9.138 2.348 17.992 1.00 94.81 116 ALA A CA 1
ATOM 955 C C . ALA A 1 116 ? -10.482 1.607 17.893 1.00 94.81 116 ALA A C 1
ATOM 957 O O . ALA A 1 116 ? -11.289 1.665 18.814 1.00 94.81 116 ALA A O 1
ATOM 958 N N . LEU A 1 117 ? -10.720 0.877 16.795 1.00 95.25 117 LEU A N 1
ATOM 959 C CA . LEU A 1 117 ? -11.932 0.066 16.655 1.00 95.25 117 LEU A CA 1
ATOM 960 C C . LEU A 1 117 ? -11.983 -1.079 17.673 1.00 95.25 117 LEU A C 1
ATOM 962 O O . LEU A 1 117 ? -13.053 -1.360 18.205 1.00 95.25 117 LEU A O 1
ATOM 966 N N . SER A 1 118 ? -10.851 -1.728 17.955 1.00 95.81 118 SER A N 1
ATOM 967 C CA . SER A 1 118 ? -10.780 -2.776 18.978 1.00 95.81 118 SER A CA 1
ATOM 968 C C . SER A 1 118 ? -11.098 -2.230 20.371 1.00 95.81 118 SER A C 1
ATOM 970 O O . SER A 1 118 ? -11.916 -2.818 21.069 1.00 95.81 118 SER A O 1
ATOM 972 N N . GLU A 1 119 ? -10.519 -1.086 20.746 1.00 93.69 119 GLU A N 1
ATOM 973 C CA . GLU A 1 119 ? -10.780 -0.421 22.032 1.00 93.69 119 GLU A CA 1
ATOM 974 C C . GLU A 1 119 ? -12.266 -0.056 22.181 1.00 93.69 119 GLU A C 1
ATOM 976 O O . GLU A 1 119 ? -12.889 -0.389 23.187 1.00 93.69 119 GLU A O 1
ATOM 981 N N . MET A 1 120 ? -12.877 0.526 21.141 1.00 93.88 120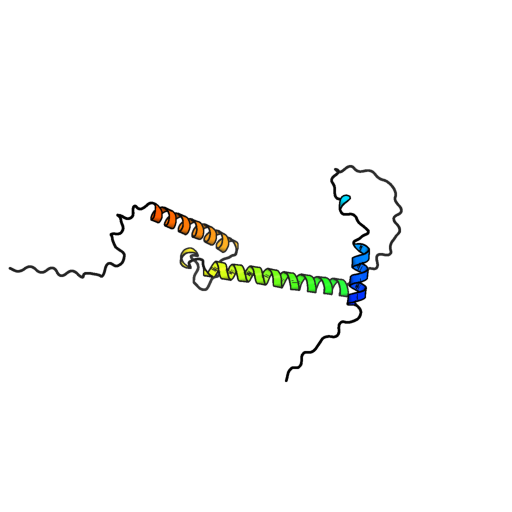 MET A N 1
ATOM 982 C CA . MET A 1 120 ? -14.306 0.871 21.149 1.00 93.88 120 MET A CA 1
ATOM 983 C C . MET A 1 120 ? -15.214 -0.351 21.356 1.00 93.88 120 MET A C 1
ATOM 985 O O . MET A 1 120 ? -16.201 -0.272 22.088 1.00 93.88 120 MET A O 1
ATOM 989 N N . LEU A 1 121 ? -14.891 -1.485 20.726 1.00 93.75 121 LEU A N 1
ATOM 990 C CA . LEU A 1 121 ? -15.653 -2.727 20.888 1.00 93.75 121 LEU A CA 1
ATOM 991 C C . LEU A 1 121 ? -15.477 -3.334 22.288 1.00 93.75 121 LEU A C 1
ATOM 993 O O . LEU A 1 121 ? -16.407 -3.940 22.821 1.00 93.75 121 LEU A O 1
ATOM 997 N N . GLU A 1 122 ? -14.304 -3.198 22.902 1.00 91.25 122 GLU A N 1
ATOM 998 C CA . GLU A 1 122 ? -14.059 -3.663 24.271 1.00 91.25 122 GLU A CA 1
ATOM 999 C C . GLU A 1 122 ? -14.811 -2.814 25.304 1.00 91.25 122 GLU A C 1
ATOM 1001 O O . GLU A 1 122 ? -15.417 -3.369 26.223 1.00 91.25 122 GLU A O 1
ATOM 1006 N N . GLU A 1 123 ? -14.842 -1.491 25.127 1.00 83.62 123 GLU A N 1
ATOM 1007 C CA . GLU A 1 123 ? -15.614 -0.573 25.972 1.00 83.62 123 GLU A CA 1
ATOM 1008 C C . GLU A 1 123 ? -17.125 -0.837 25.892 1.00 83.62 123 GLU A C 1
ATOM 1010 O O . GLU A 1 123 ? -17.819 -0.797 26.909 1.00 83.62 123 GLU A O 1
ATOM 1015 N N . GLU A 1 124 ? -17.652 -1.142 24.702 1.00 76.12 124 GLU A N 1
ATOM 1016 C CA . GLU A 1 124 ? -19.069 -1.479 24.510 1.00 76.12 124 GLU A CA 1
ATOM 1017 C C . GLU A 1 124 ? -19.454 -2.783 25.229 1.00 76.12 124 GLU A C 1
ATOM 1019 O O . GLU A 1 124 ? -20.521 -2.863 25.834 1.00 76.12 124 GLU A O 1
ATOM 1024 N N . ASN A 1 125 ? -18.557 -3.774 25.258 1.00 69.00 125 ASN A N 1
ATOM 1025 C CA . ASN A 1 125 ? -18.775 -5.040 25.968 1.00 69.00 125 ASN A CA 1
ATOM 1026 C C . ASN A 1 125 ? -18.629 -4.934 27.498 1.00 69.00 125 ASN A C 1
ATOM 1028 O O . ASN A 1 125 ? -19.089 -5.820 28.220 1.00 69.00 125 ASN A O 1
ATOM 1032 N N . GLN A 1 126 ? -17.988 -3.877 28.005 1.00 61.53 126 GLN A N 1
ATOM 1033 C CA . GLN A 1 126 ? -17.844 -3.617 29.443 1.00 61.53 126 GLN A CA 1
ATOM 1034 C C . GLN A 1 126 ? -18.983 -2.767 30.019 1.00 61.53 126 GLN A C 1
ATOM 1036 O O . GLN A 1 126 ? -19.141 -2.709 31.241 1.00 61.53 126 GLN A O 1
ATOM 1041 N N . LYS A 1 127 ? -19.814 -2.146 29.173 1.00 54.03 127 LYS A N 1
ATOM 1042 C CA . LYS A 1 127 ? -21.035 -1.469 29.619 1.00 54.03 127 LYS A CA 1
ATOM 1043 C C . LYS A 1 127 ? -22.084 -2.524 29.983 1.00 54.03 127 LYS A C 1
ATOM 1045 O O . LYS A 1 127 ? -22.481 -3.307 29.118 1.00 54.03 127 LYS A O 1
ATOM 1050 N N . PRO A 1 128 ? -22.569 -2.591 31.239 1.00 50.59 128 PRO A N 1
ATOM 1051 C CA . PRO A 1 128 ? -23.703 -3.448 31.544 1.00 50.59 128 PRO A CA 1
ATOM 1052 C C . PRO A 1 128 ? -24.880 -3.014 30.663 1.00 50.59 128 PRO A C 1
ATOM 1054 O O . PRO A 1 128 ? -25.147 -1.821 30.525 1.00 50.59 128 PRO A O 1
ATOM 1057 N N . ALA A 1 129 ? -25.618 -3.978 30.106 1.00 54.94 129 ALA A N 1
ATOM 1058 C CA . ALA A 1 129 ? -26.773 -3.768 29.220 1.00 54.94 129 ALA A CA 1
ATOM 1059 C C . ALA A 1 129 ? -27.900 -2.867 29.794 1.00 54.94 129 ALA A C 1
ATOM 1061 O O . ALA A 1 129 ? -28.914 -2.648 29.138 1.00 54.94 129 ALA A O 1
ATOM 1062 N N . ALA A 1 130 ? -27.738 -2.352 31.015 1.00 52.97 130 ALA A N 1
ATOM 1063 C CA . ALA A 1 130 ? -28.611 -1.390 31.671 1.00 52.97 130 ALA A CA 1
ATOM 1064 C C . ALA A 1 130 ? -28.345 0.080 31.279 1.00 52.97 130 ALA A C 1
ATOM 1066 O O . ALA A 1 130 ? -29.153 0.932 31.633 1.00 52.97 130 ALA A O 1
ATOM 1067 N N . GLU A 1 131 ? -27.265 0.395 30.550 1.00 49.19 131 GLU A N 1
ATOM 1068 C CA . GLU A 1 131 ? -26.885 1.780 30.206 1.00 49.19 131 GLU A CA 1
ATOM 1069 C C . GLU A 1 131 ? -27.013 2.098 28.701 1.00 49.19 131 GLU A C 1
ATOM 1071 O O . GLU A 1 131 ? -26.260 2.887 28.139 1.00 49.19 131 GLU A O 1
ATOM 1076 N N . TYR A 1 132 ? -28.011 1.517 28.023 1.00 55.47 132 TYR A N 1
ATOM 1077 C CA . TYR A 1 132 ? -28.543 2.112 26.789 1.00 55.47 132 TYR A CA 1
ATOM 1078 C C . TYR A 1 132 ? -29.671 3.088 27.132 1.00 55.47 132 TYR A C 1
ATOM 1080 O O . TYR A 1 132 ? -30.849 2.825 26.905 1.00 55.47 132 TYR A O 1
ATOM 1088 N N . CYS A 1 133 ? -29.292 4.239 27.677 1.00 51.88 133 CYS A N 1
ATOM 1089 C CA . CYS A 1 133 ? -30.047 5.476 27.533 1.00 51.88 133 CYS A CA 1
ATOM 1090 C C . CYS A 1 133 ? -29.101 6.649 27.806 1.00 51.88 133 CYS A C 1
ATOM 1092 O O . CYS A 1 133 ? -28.768 6.887 28.957 1.00 51.88 133 CYS A O 1
ATOM 1094 N N . GLU A 1 134 ? -28.640 7.333 26.752 1.00 47.34 134 GLU A N 1
ATOM 1095 C CA . GLU A 1 134 ? -28.855 8.777 26.552 1.00 47.34 134 GLU A CA 1
ATOM 1096 C C . GLU A 1 134 ? -28.095 9.288 25.304 1.00 47.34 134 GLU A C 1
ATOM 1098 O O . GLU A 1 134 ? -26.879 9.428 25.280 1.00 47.34 134 GLU A O 1
ATOM 1103 N N . CYS A 1 135 ? -28.892 9.599 24.277 1.00 39.72 135 CYS A N 1
ATOM 1104 C CA . CYS A 1 135 ? -28.703 10.600 23.220 1.00 39.72 135 CYS A CA 1
ATOM 1105 C C . CYS A 1 135 ? -27.638 10.434 22.104 1.00 39.72 135 CYS A C 1
ATOM 1107 O O . CYS A 1 135 ? -26.435 10.328 22.300 1.00 39.72 135 CYS A O 1
ATOM 1109 N N . GLY A 1 136 ? -28.133 10.571 20.869 1.00 39.97 136 GLY A N 1
ATOM 1110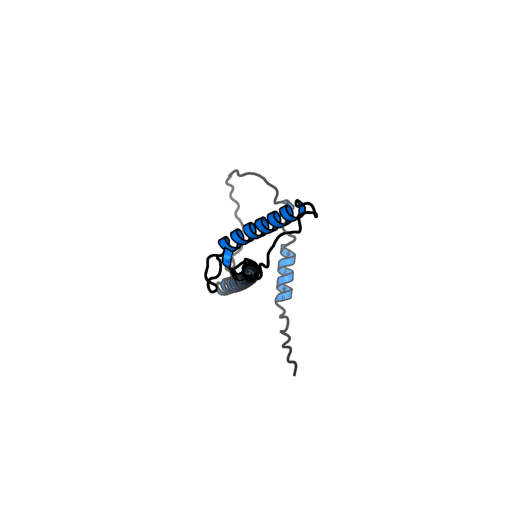 C CA . GLY A 1 136 ? -27.349 10.946 19.686 1.00 39.97 136 GLY A CA 1
ATOM 1111 C C . GLY A 1 136 ? -28.157 11.685 18.607 1.00 39.97 136 GLY A C 1
ATOM 1112 O O . GLY A 1 136 ? -27.585 12.183 17.646 1.00 39.97 136 GLY A O 1
ATOM 1113 N N . LEU A 1 137 ? -29.480 11.816 18.765 1.00 43.25 137 LEU A N 1
ATOM 1114 C CA . LEU A 1 137 ? -30.329 12.637 17.901 1.00 43.25 137 LEU A CA 1
ATOM 1115 C C . LEU A 1 137 ? -31.119 13.622 18.764 1.00 43.25 137 LEU A C 1
ATOM 1117 O O . LEU A 1 137 ? -32.308 13.444 19.021 1.00 43.25 137 LEU A O 1
ATOM 1121 N N . ALA A 1 138 ? -30.443 14.667 19.239 1.00 38.31 138 ALA A N 1
ATOM 1122 C CA . ALA A 1 138 ? -31.133 15.840 19.752 1.00 38.31 138 ALA A CA 1
ATOM 1123 C C . ALA A 1 138 ? -31.783 16.567 18.564 1.00 38.31 138 ALA A C 1
ATOM 1125 O O . ALA A 1 138 ? -31.146 17.356 17.867 1.00 38.31 138 ALA A O 1
ATOM 1126 N N . PHE A 1 139 ? -33.061 16.274 18.318 1.00 36.12 139 PHE A N 1
ATOM 1127 C CA . PHE A 1 139 ? -33.935 17.174 17.577 1.00 36.12 139 PHE A CA 1
ATOM 1128 C C . PHE A 1 139 ? -33.936 18.515 18.316 1.00 36.12 139 PHE A C 1
ATOM 1130 O O . PHE A 1 139 ? -34.236 18.588 19.508 1.00 36.12 139 PHE A O 1
ATOM 1137 N N . SER A 1 140 ? -33.540 19.569 17.615 1.00 41.84 140 SER A N 1
ATOM 1138 C CA . SER A 1 140 ? -33.531 20.939 18.108 1.00 41.84 140 SER A CA 1
ATOM 1139 C C . SER A 1 140 ? -34.924 21.339 18.599 1.00 41.84 140 SER A C 1
ATOM 1141 O O . SER A 1 140 ? -35.800 21.638 17.790 1.00 41.84 140 SER A O 1
ATOM 1143 N N . SER A 1 141 ? -35.130 21.385 19.916 1.00 37.81 141 SER A N 1
ATOM 1144 C CA . SER A 1 141 ? -36.287 22.070 20.489 1.00 37.81 141 SER A CA 1
ATOM 1145 C C . SER A 1 141 ? -35.933 23.544 20.653 1.00 37.81 141 SER A C 1
ATOM 1147 O O . SER A 1 141 ? -35.222 23.948 21.576 1.00 37.81 141 SER A O 1
ATOM 1149 N N . THR A 1 142 ? -36.368 24.357 19.694 1.00 44.75 142 THR A N 1
ATOM 1150 C CA . THR A 1 142 ? -36.304 25.812 19.794 1.00 44.75 142 THR A CA 1
ATOM 1151 C C . THR A 1 142 ? -37.206 26.295 20.924 1.00 44.75 142 THR A C 1
ATOM 1153 O O . THR A 1 142 ? -38.416 26.097 20.921 1.00 44.75 142 THR A O 1
ATOM 1156 N N . ARG A 1 143 ? -36.559 26.974 21.865 1.00 48.03 143 ARG A N 1
ATOM 1157 C CA . ARG A 1 143 ? -37.079 27.851 22.914 1.00 48.03 143 ARG A CA 1
ATOM 1158 C C . ARG A 1 143 ? -38.276 28.707 22.454 1.00 48.03 143 ARG A C 1
ATOM 1160 O O . ARG A 1 143 ? -38.128 29.481 21.514 1.00 48.03 143 ARG A O 1
ATOM 1167 N N . THR A 1 144 ? -39.366 28.718 23.222 1.00 46.03 144 THR A N 1
ATOM 1168 C CA . THR A 1 144 ? -40.215 29.915 23.370 1.00 46.03 144 THR A CA 1
ATOM 1169 C C . THR A 1 144 ? -40.514 30.147 24.845 1.00 46.03 144 THR A C 1
ATOM 1171 O O . THR A 1 144 ? -41.223 29.383 25.493 1.00 46.03 144 THR A O 1
ATOM 1174 N N . ILE A 1 145 ? -39.904 31.212 25.358 1.00 48.53 145 ILE A N 1
ATOM 1175 C CA . ILE A 1 145 ? -40.259 31.917 26.589 1.00 48.53 145 ILE A CA 1
ATOM 1176 C C . ILE A 1 145 ? -41.613 32.598 26.346 1.00 48.53 145 ILE A C 1
ATOM 1178 O O . ILE A 1 145 ? -41.763 33.273 25.331 1.00 48.53 145 ILE A O 1
ATOM 1182 N N . GLY A 1 146 ? -42.558 32.455 27.274 1.00 42.31 146 GLY A N 1
ATOM 1183 C CA . GLY A 1 146 ? -43.818 33.199 27.279 1.00 42.31 146 GLY A CA 1
ATOM 1184 C C . GLY A 1 146 ? -44.441 33.190 28.672 1.00 42.31 146 GLY A C 1
ATOM 1185 O O . GLY A 1 146 ? -44.858 32.139 29.146 1.00 42.31 146 GLY A O 1
ATOM 1186 N N . GLN A 1 147 ? -44.412 34.352 29.327 1.00 42.53 147 GLN A N 1
ATOM 1187 C CA . GLN A 1 147 ? -45.225 34.704 30.496 1.00 42.53 147 GLN A CA 1
ATOM 1188 C C . GLN A 1 147 ? -46.712 34.865 30.109 1.00 42.53 147 GLN A C 1
ATOM 1190 O O . GLN A 1 147 ? -47.032 34.823 28.926 1.00 42.53 147 GLN A O 1
ATOM 1195 N N . GLU A 1 148 ? -47.535 35.171 31.125 1.00 42.09 148 GLU A N 1
ATOM 1196 C CA . GLU A 1 148 ? -48.976 35.518 31.142 1.00 42.09 148 GLU A CA 1
ATOM 1197 C C . GLU A 1 148 ? -49.882 34.296 31.385 1.00 42.09 148 GLU A C 1
ATOM 1199 O O . GLU A 1 148 ? -49.818 33.321 30.647 1.00 42.09 148 GLU A O 1
ATOM 1204 N N . ASN A 1 149 ? -50.744 34.226 32.404 1.00 37.22 149 ASN A N 1
ATOM 1205 C CA . ASN A 1 149 ? -51.196 35.132 33.472 1.00 37.22 149 ASN A CA 1
ATOM 1206 C C . ASN A 1 149 ? -51.618 34.278 34.680 1.00 37.22 149 ASN A C 1
ATOM 1208 O O . ASN A 1 149 ? -52.053 33.126 34.446 1.00 37.22 149 ASN A O 1
#

Organism: Actinia tenebrosa (NCBI:txid6105)

Sequence (149 aa):
MNNQVLCPRSIEEDNFAKMYAEQATTFPWSLFQNTPSQKDEENHKTSKRSRTSVPQTVRRHRQLRRNARERERQGRLNSAFDVLRGVIPDYLSGKGPERKLTQIETLRLATHYIMALSEMLEEENQKPAAEYCECGLAFSSTRTIGQEN